Protein AF-A0A8J5VAW8-F1 (afdb_monomer)

Radius of gyration: 20.52 Å; Cα contacts (8 Å, |Δi|>4): 57; chains: 1; bounding box: 65×27×40 Å

Secondary structure (DSSP, 8-state):
----HHHHHHHHHHTT-S-EEE----GGGSS-PPPGGG-TTS-GGGEEE--TT----GGGGGGHHHHHHHHHHHTHHHHHHHHHHHHHHHHHHHHHHHHHHHHHHHHHHHHHTT-

Mean predicted aligned error: 7.24 Å

InterPro domains:
  IPR047151 Zinc phosphodiesterase ELAC protein 2-like [PTHR12553] (2-102)

Nearest PDB structures (foldseek):
  7miv-assembly1_C  TM=3.150E-01  e=3.198E+00  Mus musculus
  3oby-assembly1_A  TM=3.014E-01  e=5.420E+00  Archaeoglobus fulgidus

Sequence (115 aa):
MHSTISQAISIGEQMKAKFILLTHFSQRYSKMPRIPEDDEKFNSNSIGIAFDNMQFNLAELTLLPLFYPALKLIFSEYCYQLESKAQRRLFKQQQQQQQQQQNEKLNHNVQHQKN

Solvent-accessible surface area (backbone atoms only — not comparable to full-atom values): 7105 Å² total; per-residue (Å²): 139,83,80,53,71,69,55,53,50,52,51,35,57,76,69,64,51,88,58,41,77,45,66,90,72,60,75,94,39,71,87,64,63,90,71,57,74,85,38,88,90,50,72,43,74,38,44,36,75,65,56,90,92,66,83,80,56,82,85,50,54,66,52,49,51,74,49,45,68,58,51,49,59,77,41,36,72,58,51,51,54,52,50,55,52,49,52,57,49,52,54,53,51,52,53,53,51,52,53,50,54,50,52,52,52,52,53,55,52,56,60,65,75,75,114

Foldseek 3Di:
DDDDPVRQQVVCVVVVPQAREDEDDDVLCQQHDDQCPVPPVGDSLRYAYDHPPDDDDPVCRSVRSVCVVVSCVVCVVVVVVVVVVVVVVVVVVVVVVVVVVVVVVVVVVVVVVVD

pLDDT: mean 85.49, std 10.09, range [45.38, 97.44]

Structure (mmCIF, N/CA/C/O backbone):
data_AF-A0A8J5VAW8-F1
#
_entry.id   AF-A0A8J5VAW8-F1
#
loop_
_atom_site.group_PDB
_atom_site.id
_atom_site.type_symbol
_atom_site.label_atom_id
_atom_site.label_alt_id
_atom_site.label_comp_id
_atom_site.label_asym_id
_atom_site.label_entity_id
_atom_site.label_seq_id
_atom_site.pdbx_PDB_ins_code
_atom_site.Cartn_x
_atom_site.Cartn_y
_atom_site.Cartn_z
_atom_site.occupancy
_atom_site.B_iso_or_equiv
_atom_site.auth_seq_id
_atom_site.auth_comp_id
_atom_site.auth_asym_id
_atom_site.auth_atom_id
_atom_site.pdbx_PDB_model_num
ATOM 1 N N . MET A 1 1 ? -11.892 14.979 -0.723 1.00 71.81 1 MET A N 1
ATOM 2 C CA . MET A 1 1 ? -12.403 13.593 -0.847 1.00 71.81 1 MET A CA 1
ATOM 3 C C . MET A 1 1 ? -11.220 12.698 -1.209 1.00 71.81 1 MET A C 1
ATOM 5 O O . MET A 1 1 ? -10.420 13.138 -2.021 1.00 71.81 1 MET A O 1
ATOM 9 N N . HIS A 1 2 ? -11.063 11.518 -0.596 1.00 88.00 2 HIS A N 1
ATOM 10 C CA . HIS A 1 2 ? -9.955 10.577 -0.858 1.00 88.00 2 HIS A CA 1
ATOM 11 C C . HIS A 1 2 ? -10.494 9.150 -1.018 1.00 88.00 2 HIS A C 1
ATOM 13 O O . HIS A 1 2 ? -11.498 8.818 -0.387 1.00 88.00 2 HIS A O 1
ATOM 19 N N . SER A 1 3 ? -9.817 8.323 -1.815 1.00 90.19 3 SER A N 1
ATOM 20 C CA . SER A 1 3 ? -10.140 6.900 -1.983 1.00 90.19 3 SER A CA 1
ATOM 21 C C . SER A 1 3 ? -9.522 6.050 -0.873 1.00 90.19 3 SER A C 1
ATOM 23 O O . SER A 1 3 ? -8.456 6.371 -0.342 1.00 90.19 3 SER A O 1
ATOM 25 N N . THR A 1 4 ? -10.162 4.931 -0.543 1.00 90.06 4 THR A N 1
ATOM 26 C CA . THR A 1 4 ? -9.520 3.859 0.227 1.00 90.06 4 THR A CA 1
ATOM 27 C C . THR A 1 4 ? -8.597 3.029 -0.673 1.00 90.06 4 THR A C 1
ATOM 29 O O . THR A 1 4 ? -8.721 3.053 -1.898 1.00 90.06 4 THR A O 1
ATOM 32 N N . ILE A 1 5 ? -7.687 2.258 -0.067 1.00 89.44 5 ILE A N 1
ATOM 33 C CA . ILE A 1 5 ? -6.786 1.345 -0.793 1.00 89.44 5 ILE A CA 1
ATOM 34 C C . ILE A 1 5 ? -7.591 0.366 -1.657 1.00 89.44 5 ILE A C 1
ATOM 36 O O . ILE A 1 5 ? -7.363 0.275 -2.858 1.00 89.44 5 ILE A O 1
ATOM 40 N N . SER A 1 6 ? -8.591 -0.298 -1.073 1.00 89.81 6 SER A N 1
ATOM 41 C CA . SER A 1 6 ? -9.429 -1.266 -1.790 1.00 89.81 6 SER A CA 1
ATOM 42 C C . SER A 1 6 ? -10.217 -0.629 -2.938 1.00 89.81 6 SER A C 1
ATOM 44 O O . SER A 1 6 ? -10.371 -1.250 -3.984 1.00 89.81 6 SER A O 1
ATOM 46 N N . GLN A 1 7 ? -10.686 0.616 -2.778 1.00 92.62 7 GLN A N 1
ATOM 47 C CA . GLN A 1 7 ? -11.352 1.347 -3.863 1.00 92.62 7 GLN A CA 1
ATOM 48 C C . GLN A 1 7 ? -10.391 1.627 -5.020 1.00 92.62 7 GLN A C 1
ATOM 50 O O . GLN A 1 7 ? -10.747 1.401 -6.172 1.00 92.62 7 GLN A O 1
ATOM 55 N N . ALA A 1 8 ? -9.175 2.094 -4.723 1.00 93.56 8 ALA A N 1
ATOM 56 C CA . ALA A 1 8 ? -8.174 2.372 -5.748 1.00 93.56 8 ALA A CA 1
ATOM 57 C C . ALA A 1 8 ? -7.778 1.103 -6.522 1.00 93.56 8 ALA A C 1
ATOM 59 O O . ALA A 1 8 ? -7.712 1.136 -7.749 1.00 93.56 8 ALA A O 1
ATOM 60 N N . ILE A 1 9 ? -7.586 -0.019 -5.818 1.00 92.69 9 ILE A N 1
ATOM 61 C CA . ILE A 1 9 ? -7.271 -1.309 -6.446 1.00 92.69 9 ILE A CA 1
ATOM 62 C C . ILE A 1 9 ? -8.427 -1.772 -7.332 1.00 92.69 9 ILE A C 1
ATOM 64 O O . ILE A 1 9 ? -8.212 -2.074 -8.501 1.00 92.69 9 ILE A O 1
ATOM 68 N N . SER A 1 10 ? -9.659 -1.745 -6.815 1.00 92.75 10 SER A N 1
ATOM 69 C CA . SER A 1 10 ? -10.836 -2.197 -7.561 1.00 92.75 10 SER A CA 1
ATOM 70 C C . SER A 1 10 ? -11.036 -1.421 -8.867 1.00 92.75 10 SER A C 1
ATOM 72 O O . SER A 1 10 ? -11.343 -2.019 -9.897 1.00 92.75 10 SER A O 1
ATOM 74 N N . ILE A 1 11 ? -10.803 -0.104 -8.865 1.00 95.38 11 ILE A N 1
ATOM 75 C CA . ILE A 1 11 ? -10.850 0.693 -10.099 1.00 95.38 11 ILE A CA 1
ATOM 76 C C . ILE A 1 11 ? -9.714 0.306 -11.055 1.00 95.38 11 ILE A C 1
ATOM 78 O O . ILE A 1 11 ? -9.960 0.153 -12.249 1.00 95.38 11 ILE A O 1
ATOM 82 N N . GLY A 1 12 ? -8.493 0.095 -10.557 1.00 94.62 12 GLY A N 1
ATOM 83 C CA . GLY A 1 12 ? -7.368 -0.362 -11.380 1.00 94.62 12 GLY A CA 1
ATOM 84 C C . GLY A 1 12 ? -7.625 -1.715 -12.056 1.00 94.62 12 GLY A C 1
ATOM 85 O O . GLY A 1 12 ? -7.319 -1.887 -13.238 1.00 94.62 12 GLY A O 1
ATOM 86 N N . GLU A 1 13 ? -8.261 -2.648 -11.346 1.00 92.94 13 GLU A N 1
ATOM 87 C CA . GLU A 1 13 ? -8.681 -3.943 -11.891 1.00 92.94 13 GLU A CA 1
ATOM 88 C C . GLU A 1 13 ? -9.775 -3.789 -12.955 1.00 92.94 13 GLU A C 1
ATOM 90 O O . GLU A 1 13 ? -9.669 -4.371 -14.036 1.00 92.94 13 GLU A O 1
ATOM 95 N N . GLN A 1 14 ? -10.793 -2.953 -12.708 1.00 95.81 14 GLN A N 1
ATOM 96 C CA . GLN A 1 14 ? -11.842 -2.650 -13.694 1.00 95.81 14 GLN A CA 1
ATOM 97 C C . GLN A 1 14 ? -11.277 -1.996 -14.960 1.00 95.81 14 GLN A C 1
ATOM 99 O O . GLN A 1 14 ? -11.721 -2.296 -16.070 1.00 95.81 14 GLN A O 1
ATOM 104 N N . MET A 1 15 ? -10.256 -1.151 -14.808 1.00 97.44 15 MET A N 1
ATOM 105 C CA . MET A 1 15 ? -9.506 -0.560 -15.918 1.00 97.44 15 MET A CA 1
ATOM 106 C C . MET A 1 15 ? -8.644 -1.578 -16.678 1.00 97.44 15 MET A C 1
ATOM 108 O O . MET A 1 15 ? -8.096 -1.237 -17.726 1.00 97.44 15 MET A O 1
ATOM 112 N N . LYS A 1 16 ? -8.509 -2.814 -16.176 1.00 95.00 16 LYS A N 1
ATOM 113 C CA . LYS A 1 16 ? -7.584 -3.837 -16.683 1.00 95.00 16 LYS A CA 1
ATOM 114 C C . LYS A 1 16 ? -6.141 -3.327 -16.724 1.00 95.00 16 LYS A C 1
ATOM 116 O O . LYS A 1 16 ? -5.399 -3.591 -17.673 1.00 95.00 16 LYS A O 1
ATOM 121 N N . ALA A 1 17 ? -5.751 -2.555 -15.708 1.00 95.19 17 ALA A N 1
ATOM 122 C CA . ALA A 1 17 ? -4.392 -2.053 -15.592 1.00 95.19 17 ALA A CA 1
ATOM 123 C C . ALA A 1 17 ? -3.409 -3.224 -15.455 1.00 95.19 17 ALA A C 1
ATOM 125 O O . ALA A 1 17 ? -3.648 -4.169 -14.708 1.00 95.19 17 ALA A O 1
ATOM 126 N N . LYS A 1 18 ? -2.275 -3.151 -16.163 1.00 93.44 18 LYS A N 1
ATOM 127 C CA . LYS A 1 18 ? -1.212 -4.168 -16.057 1.00 93.44 18 LYS A CA 1
ATOM 128 C C . LYS A 1 18 ? -0.547 -4.167 -14.680 1.00 93.44 18 LYS A C 1
ATOM 130 O O . LYS A 1 18 ? -0.048 -5.194 -14.238 1.00 93.44 18 LYS A O 1
ATOM 135 N N . PHE A 1 19 ? -0.498 -2.997 -14.052 1.00 94.06 19 PHE A N 1
ATOM 136 C CA . PHE A 1 19 ? 0.075 -2.786 -12.735 1.00 94.06 19 PHE A CA 1
ATOM 137 C C . PHE A 1 19 ? -0.610 -1.587 -12.075 1.00 94.06 19 PHE A C 1
ATOM 139 O O . PHE A 1 19 ? -0.921 -0.602 -12.749 1.00 94.06 19 PHE A O 1
ATOM 146 N N . ILE A 1 20 ? -0.832 -1.665 -10.767 1.00 94.31 20 ILE A N 1
ATOM 147 C CA . ILE A 1 20 ? -1.487 -0.637 -9.961 1.00 94.31 20 ILE A CA 1
ATOM 148 C C . ILE A 1 20 ? -0.461 -0.104 -8.966 1.00 94.31 20 ILE A C 1
ATOM 150 O O . ILE A 1 20 ? -0.087 -0.793 -8.021 1.00 94.31 20 ILE A O 1
ATOM 154 N N . LEU A 1 21 ? -0.015 1.137 -9.158 1.00 94.25 21 LEU A N 1
ATOM 155 C CA . LEU A 1 21 ? 0.861 1.817 -8.207 1.00 94.25 21 LEU A CA 1
ATOM 156 C C . LEU A 1 21 ? 0.040 2.753 -7.316 1.00 94.25 21 LEU A C 1
ATOM 158 O O . LEU A 1 21 ? -0.525 3.743 -7.780 1.00 94.25 21 LEU A O 1
ATOM 162 N N . LEU A 1 22 ? -0.015 2.438 -6.028 1.00 93.25 22 LEU A N 1
ATOM 163 C CA . LEU A 1 22 ? -0.711 3.215 -5.014 1.00 93.25 22 LEU A CA 1
ATOM 164 C C . LEU A 1 22 ? 0.205 4.314 -4.470 1.00 93.25 22 LEU A C 1
ATOM 166 O O . LEU A 1 22 ? 1.348 4.059 -4.094 1.00 93.25 22 LEU A O 1
ATOM 170 N N . THR A 1 23 ? -0.311 5.538 -4.399 1.00 93.19 23 THR A N 1
ATOM 171 C CA . THR A 1 23 ? 0.415 6.717 -3.908 1.00 93.19 23 THR A CA 1
ATOM 172 C C . THR A 1 23 ? -0.523 7.656 -3.142 1.00 93.19 23 THR A C 1
ATOM 174 O O . THR A 1 23 ? -1.718 7.380 -3.015 1.00 93.19 23 THR A O 1
ATOM 177 N N . HIS A 1 24 ? 0.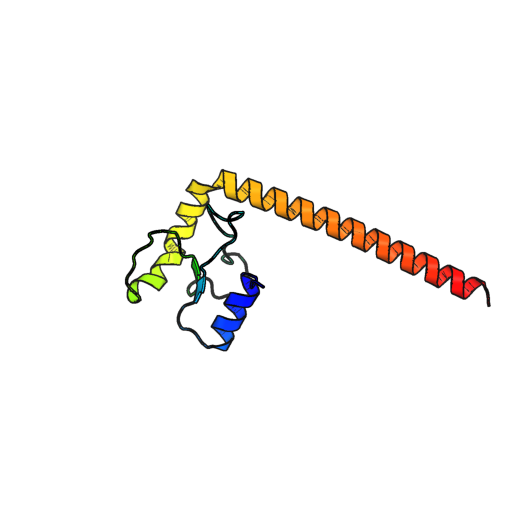011 8.771 -2.636 1.00 92.62 24 HIS A N 1
ATOM 178 C CA . HIS A 1 24 ? -0.726 9.806 -1.909 1.00 92.62 24 HIS A CA 1
ATOM 179 C C . HIS A 1 24 ? -1.422 9.248 -0.648 1.00 92.62 24 HIS A C 1
ATOM 181 O O . HIS A 1 24 ? -2.636 9.357 -0.439 1.00 92.62 24 HIS A O 1
ATOM 187 N N . PHE A 1 25 ? -0.632 8.626 0.228 1.00 90.19 25 PHE A N 1
ATOM 188 C CA . PHE A 1 25 ? -1.123 8.105 1.500 1.00 90.19 25 PHE A CA 1
ATOM 189 C C . PHE A 1 25 ? -1.273 9.211 2.543 1.00 90.19 25 PHE A C 1
ATOM 191 O O . PHE A 1 25 ? -0.491 10.157 2.606 1.00 90.19 25 PHE A O 1
ATOM 198 N N . SER A 1 26 ? -2.259 9.069 3.433 1.00 86.12 26 SER A N 1
ATOM 199 C CA . SER A 1 26 ? -2.335 9.947 4.602 1.00 86.12 26 SER A CA 1
ATOM 200 C C . SER A 1 26 ? -1.083 9.771 5.467 1.00 86.12 26 SER A C 1
ATOM 202 O O . SER A 1 26 ? -0.641 8.639 5.667 1.00 86.12 26 SER A O 1
ATOM 204 N N . GLN A 1 27 ? -0.607 10.843 6.099 1.00 78.25 27 GLN A N 1
ATOM 205 C CA . GLN A 1 27 ? 0.575 10.833 6.975 1.00 78.25 27 GLN A CA 1
ATOM 206 C C . GLN A 1 27 ? 0.520 9.783 8.102 1.00 78.25 27 GLN A C 1
ATOM 208 O O . GLN A 1 27 ? 1.543 9.339 8.608 1.00 78.25 27 GLN A O 1
ATOM 213 N N . ARG A 1 28 ? -0.678 9.323 8.487 1.00 73.50 28 ARG A N 1
ATOM 214 C CA . ARG A 1 28 ? -0.850 8.237 9.465 1.00 73.50 28 ARG A CA 1
ATOM 215 C C . ARG A 1 28 ? -0.280 6.895 9.000 1.00 73.50 28 ARG A C 1
ATOM 217 O O . ARG A 1 28 ? -0.104 6.040 9.859 1.00 73.50 28 ARG A O 1
ATOM 224 N N . TYR A 1 29 ? -0.008 6.738 7.705 1.00 77.62 29 TYR A N 1
ATOM 225 C CA . TYR A 1 29 ? 0.596 5.571 7.055 1.00 77.62 29 TYR A CA 1
ATOM 226 C C . TYR A 1 29 ? 1.985 5.893 6.470 1.00 77.62 29 TYR A C 1
ATOM 228 O O . TYR A 1 29 ? 2.440 5.198 5.570 1.00 77.62 29 TYR A O 1
ATOM 236 N N . SER A 1 30 ? 2.647 6.953 6.956 1.00 68.19 30 SER A N 1
ATOM 237 C CA . SER A 1 30 ? 3.863 7.520 6.352 1.00 68.19 30 SER A CA 1
ATOM 238 C C . SER A 1 30 ? 5.069 6.585 6.297 1.00 68.19 30 SER A C 1
ATOM 240 O O . SER A 1 30 ? 5.973 6.839 5.511 1.00 68.19 30 SER A O 1
ATOM 242 N N . LYS A 1 31 ? 5.117 5.536 7.130 1.00 79.62 31 LYS A N 1
ATOM 243 C CA . LYS A 1 31 ? 6.238 4.580 7.121 1.00 79.62 31 LYS A CA 1
ATOM 244 C C . LYS A 1 31 ? 5.954 3.341 6.282 1.00 79.62 31 LYS A C 1
ATOM 246 O O . LYS A 1 31 ? 6.827 2.885 5.563 1.00 79.62 31 LYS A O 1
ATOM 251 N N . MET A 1 32 ? 4.753 2.781 6.408 1.00 84.12 32 MET A N 1
ATOM 252 C CA . MET A 1 32 ? 4.346 1.575 5.691 1.00 84.12 32 MET A CA 1
ATOM 253 C C . MET A 1 32 ? 2.812 1.506 5.656 1.00 84.12 32 MET A C 1
ATOM 255 O O . MET A 1 32 ? 2.187 1.307 6.705 1.00 84.12 32 MET A O 1
ATOM 259 N N . PRO A 1 33 ? 2.170 1.711 4.495 1.00 81.00 33 PRO A N 1
ATOM 260 C CA . PRO A 1 33 ? 0.739 1.483 4.363 1.00 81.00 33 PRO A CA 1
ATOM 261 C C . PRO A 1 33 ? 0.427 -0.017 4.409 1.00 81.00 33 PRO A C 1
ATOM 263 O O . PRO A 1 33 ? 1.277 -0.865 4.146 1.00 81.00 33 PRO A O 1
ATOM 266 N N . ARG A 1 34 ? -0.816 -0.356 4.770 1.00 76.81 34 ARG A N 1
ATOM 267 C CA . ARG A 1 34 ? -1.255 -1.754 4.815 1.00 76.81 34 ARG A CA 1
ATOM 268 C C . ARG A 1 34 ? -1.299 -2.310 3.394 1.00 76.81 34 ARG A C 1
ATOM 270 O O . ARG A 1 34 ? -2.080 -1.828 2.576 1.00 76.81 34 ARG A O 1
ATOM 277 N N . ILE A 1 35 ? -0.485 -3.326 3.140 1.00 71.00 35 ILE A N 1
ATOM 278 C CA . ILE A 1 35 ? -0.411 -3.991 1.841 1.00 71.00 35 ILE A CA 1
ATOM 279 C C . ILE A 1 35 ? -1.483 -5.083 1.786 1.00 71.00 35 ILE A C 1
ATOM 281 O O . ILE A 1 35 ? -1.629 -5.819 2.764 1.00 71.00 35 ILE A O 1
ATOM 285 N N . PRO A 1 36 ? -2.230 -5.217 0.681 1.00 64.75 36 PRO A N 1
ATOM 286 C CA . PRO A 1 36 ? -3.204 -6.291 0.489 1.00 64.75 36 PRO A CA 1
ATOM 287 C C . PRO A 1 36 ? -2.557 -7.656 0.165 1.00 64.75 36 PRO A C 1
ATOM 289 O O . PRO A 1 36 ? -3.173 -8.466 -0.509 1.00 64.75 36 PRO A O 1
ATOM 292 N N . GLU A 1 37 ? -1.321 -7.930 0.599 1.00 64.81 37 GLU A N 1
ATOM 293 C CA . GLU A 1 37 ? -0.653 -9.229 0.361 1.00 64.81 37 GLU A CA 1
ATOM 294 C C . GLU A 1 37 ? -1.445 -10.413 0.930 1.00 64.81 37 GLU A C 1
ATOM 296 O O . GLU A 1 37 ? -1.451 -11.484 0.339 1.00 64.81 37 GLU A O 1
ATOM 301 N N . ASP A 1 38 ? -2.141 -10.196 2.047 1.00 61.06 38 ASP A N 1
ATOM 302 C CA . ASP A 1 38 ? -2.929 -11.229 2.729 1.00 61.06 38 ASP A CA 1
ATOM 303 C C . ASP A 1 38 ? -4.420 -11.187 2.339 1.00 61.06 38 ASP A C 1
ATOM 305 O O . ASP A 1 38 ? -5.249 -11.854 2.958 1.00 61.06 38 ASP A O 1
ATOM 309 N N . ASP A 1 39 ? -4.795 -10.349 1.367 1.00 69.62 39 ASP A N 1
ATOM 310 C CA . ASP A 1 39 ? -6.175 -10.232 0.899 1.00 69.62 39 ASP A CA 1
ATOM 311 C C . ASP A 1 39 ? -6.311 -10.986 -0.427 1.00 69.62 39 ASP A C 1
ATOM 313 O O . ASP A 1 39 ? -6.023 -10.443 -1.493 1.00 69.62 39 ASP A O 1
ATOM 317 N N . GLU A 1 40 ? -6.775 -12.240 -0.358 1.00 70.06 40 GLU A N 1
ATOM 318 C CA . GLU A 1 40 ? -6.976 -13.123 -1.525 1.00 70.06 40 GLU A CA 1
ATOM 319 C C . GLU A 1 40 ? -7.870 -12.512 -2.618 1.00 70.06 40 GLU A C 1
ATOM 321 O O . GLU A 1 40 ? -7.926 -13.009 -3.741 1.00 70.06 40 GLU A O 1
ATOM 326 N N . LYS A 1 41 ? -8.578 -11.420 -2.308 1.00 76.62 41 LYS A N 1
ATOM 327 C CA . LYS A 1 41 ? -9.404 -10.675 -3.260 1.00 76.62 41 LYS A CA 1
ATOM 328 C C . LYS A 1 41 ? -8.601 -9.969 -4.345 1.00 76.62 41 LYS A C 1
ATOM 330 O O . LYS A 1 41 ? -9.196 -9.622 -5.359 1.00 76.62 41 LYS A O 1
ATOM 335 N N . PHE A 1 42 ? -7.310 -9.720 -4.131 1.00 80.81 42 PHE A N 1
ATOM 336 C CA . PHE A 1 42 ? -6.499 -8.903 -5.027 1.00 80.81 42 PHE A CA 1
ATOM 337 C C . PHE A 1 42 ? -5.267 -9.655 -5.523 1.00 80.81 42 PHE A C 1
ATOM 339 O O . PHE A 1 42 ? -4.620 -10.392 -4.783 1.00 80.81 42 PHE A O 1
ATOM 346 N N . ASN A 1 43 ? -4.880 -9.412 -6.777 1.00 82.50 43 ASN A N 1
ATOM 347 C CA . ASN A 1 43 ? -3.625 -9.940 -7.306 1.00 82.50 43 ASN A CA 1
ATOM 348 C C . ASN A 1 43 ? -2.431 -9.111 -6.803 1.00 82.50 43 ASN A C 1
ATOM 350 O O . ASN A 1 43 ? -1.993 -8.161 -7.465 1.00 82.50 43 ASN A O 1
ATOM 354 N N . SER A 1 44 ? -1.878 -9.496 -5.651 1.00 80.69 44 SER A N 1
ATOM 355 C CA . SER A 1 44 ? -0.788 -8.782 -4.973 1.00 80.69 44 SER A CA 1
ATOM 356 C C . SER A 1 44 ? 0.480 -8.622 -5.828 1.00 80.69 44 SER A C 1
ATOM 358 O O . SER A 1 44 ? 1.215 -7.658 -5.636 1.00 80.69 44 SER A O 1
ATOM 360 N N . ASN A 1 45 ? 0.710 -9.482 -6.829 1.00 85.19 45 ASN A N 1
ATOM 361 C CA . ASN A 1 45 ? 1.874 -9.387 -7.728 1.00 85.19 45 ASN A CA 1
ATOM 362 C C . ASN A 1 45 ? 1.806 -8.195 -8.698 1.00 85.19 45 ASN A C 1
ATOM 364 O O . ASN A 1 45 ? 2.811 -7.821 -9.301 1.00 85.19 45 ASN A O 1
ATOM 368 N N . SER A 1 46 ? 0.622 -7.608 -8.874 1.00 89.06 46 SER A N 1
ATOM 369 C CA . SER A 1 46 ? 0.381 -6.472 -9.774 1.00 89.06 46 SER A CA 1
ATOM 370 C C . SER A 1 46 ? 0.142 -5.157 -9.032 1.00 89.06 46 SER A C 1
ATOM 372 O O . SER A 1 46 ? -0.276 -4.173 -9.643 1.00 89.06 46 SER A O 1
ATOM 374 N N . ILE A 1 47 ? 0.383 -5.132 -7.719 1.00 91.25 47 ILE A N 1
ATOM 375 C CA . ILE A 1 47 ? 0.101 -3.984 -6.861 1.00 91.25 47 ILE A CA 1
ATOM 376 C C . ILE A 1 47 ? 1.392 -3.521 -6.197 1.00 91.25 47 ILE A C 1
ATOM 378 O O . ILE A 1 47 ? 2.086 -4.291 -5.540 1.00 91.25 47 ILE A O 1
ATOM 382 N N . GLY A 1 48 ? 1.685 -2.234 -6.348 1.00 91.31 48 GLY A N 1
ATOM 383 C CA . GLY A 1 48 ? 2.817 -1.572 -5.725 1.00 91.31 48 GLY A CA 1
ATOM 384 C C . GLY A 1 48 ? 2.390 -0.389 -4.861 1.00 91.31 48 GLY A C 1
ATOM 385 O O . GLY A 1 48 ? 1.326 0.197 -5.039 1.00 91.31 48 GLY A O 1
ATOM 386 N N . ILE A 1 49 ? 3.266 -0.003 -3.947 1.00 90.75 49 ILE A N 1
ATOM 387 C CA . ILE A 1 49 ? 3.191 1.167 -3.079 1.00 90.75 49 ILE A CA 1
ATOM 388 C C . ILE A 1 49 ? 4.384 2.053 -3.407 1.00 90.75 49 ILE A C 1
ATOM 390 O O . ILE A 1 49 ? 5.532 1.607 -3.350 1.00 90.75 49 ILE A O 1
ATOM 394 N N . ALA A 1 50 ? 4.095 3.305 -3.741 1.00 91.62 50 ALA A N 1
ATOM 395 C CA . ALA A 1 50 ? 5.103 4.327 -3.937 1.00 91.62 50 ALA A CA 1
ATOM 396 C C . ALA A 1 50 ? 5.588 4.870 -2.588 1.00 91.62 50 ALA A C 1
ATOM 398 O O . ALA A 1 50 ? 4.797 5.083 -1.665 1.00 91.62 50 ALA A O 1
ATOM 399 N N . PHE A 1 51 ? 6.887 5.141 -2.518 1.00 89.12 51 PHE A N 1
ATOM 400 C CA . PHE A 1 51 ? 7.519 5.866 -1.423 1.00 89.12 51 PHE A CA 1
ATOM 401 C C . PHE A 1 51 ? 8.099 7.175 -1.950 1.00 89.12 51 PHE A C 1
ATOM 403 O O . PHE A 1 51 ? 8.429 7.286 -3.135 1.00 89.12 51 PHE A O 1
ATOM 410 N N . ASP A 1 52 ? 8.238 8.156 -1.063 1.00 89.44 52 ASP A N 1
ATOM 411 C CA . ASP A 1 52 ? 8.884 9.418 -1.406 1.00 89.44 52 ASP A CA 1
ATOM 412 C C . ASP A 1 52 ? 10.301 9.147 -1.925 1.00 89.44 52 ASP A C 1
ATOM 414 O O . ASP A 1 52 ? 11.020 8.288 -1.409 1.00 89.44 52 ASP A O 1
ATOM 418 N N . ASN A 1 53 ? 10.677 9.860 -2.987 1.00 91.88 53 ASN A N 1
ATOM 419 C CA . ASN A 1 53 ? 11.977 9.744 -3.653 1.00 91.88 53 ASN A CA 1
ATOM 420 C C . ASN A 1 53 ? 12.264 8.374 -4.303 1.00 91.88 53 ASN A C 1
ATOM 422 O O . ASN A 1 53 ? 13.392 8.135 -4.735 1.00 91.88 53 ASN A O 1
ATOM 426 N N . MET A 1 54 ? 11.269 7.493 -4.425 1.00 92.25 54 MET A N 1
ATOM 427 C CA . MET A 1 54 ? 11.409 6.236 -5.154 1.00 92.25 54 MET A CA 1
ATOM 428 C C . MET A 1 54 ? 11.637 6.495 -6.654 1.00 92.25 54 MET A C 1
ATOM 430 O O . MET A 1 54 ? 10.912 7.268 -7.280 1.00 92.25 54 MET A O 1
ATOM 434 N N . GLN A 1 55 ? 12.628 5.818 -7.236 1.00 94.06 55 GLN A N 1
ATOM 435 C CA . GLN A 1 55 ? 12.917 5.833 -8.671 1.00 94.06 55 GLN A CA 1
ATOM 436 C C . GLN A 1 55 ? 12.939 4.395 -9.186 1.00 94.06 55 GLN A C 1
ATOM 438 O O . GLN A 1 55 ? 13.563 3.534 -8.571 1.00 94.06 55 GLN A O 1
ATOM 443 N N . PHE A 1 56 ? 12.245 4.140 -10.291 1.00 91.44 56 PHE A N 1
ATOM 444 C CA . PHE A 1 56 ? 12.209 2.841 -10.959 1.00 91.44 56 PHE A CA 1
ATOM 445 C C . PHE A 1 56 ? 11.855 3.025 -12.432 1.00 91.44 56 PHE A C 1
ATOM 447 O O . PHE A 1 56 ? 11.198 3.994 -12.827 1.00 91.44 56 PHE A O 1
ATOM 454 N N . ASN A 1 57 ? 12.233 2.045 -13.23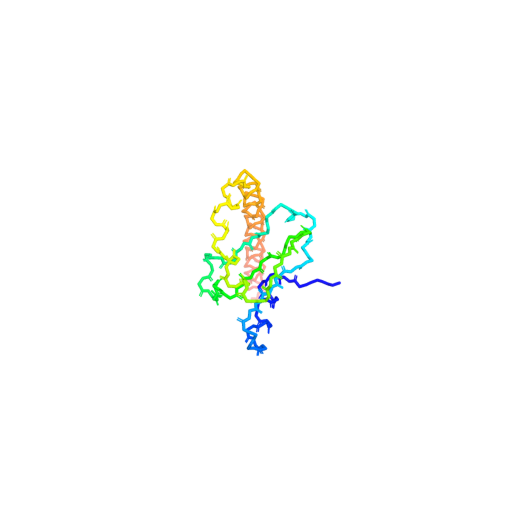8 1.00 94.38 57 ASN A N 1
ATOM 455 C CA . ASN A 1 57 ? 11.729 1.876 -14.590 1.00 94.38 57 ASN A CA 1
ATOM 456 C C . ASN A 1 57 ? 10.384 1.141 -14.562 1.00 94.38 57 ASN A C 1
ATOM 458 O O . ASN A 1 57 ? 10.148 0.280 -13.720 1.00 94.38 57 ASN A O 1
ATOM 462 N N . LEU A 1 58 ? 9.500 1.397 -15.531 1.00 91.62 58 LEU A N 1
ATOM 463 C CA . LEU A 1 58 ? 8.196 0.711 -15.588 1.00 91.62 58 LEU A CA 1
ATOM 464 C C . LEU A 1 58 ? 8.319 -0.821 -15.672 1.00 91.62 58 LEU A C 1
ATOM 466 O O . LEU A 1 58 ? 7.445 -1.530 -15.181 1.00 91.62 58 LEU A O 1
ATOM 470 N N . ALA A 1 59 ? 9.408 -1.334 -16.254 1.00 91.50 59 ALA A N 1
ATOM 471 C CA . ALA A 1 59 ? 9.700 -2.768 -16.294 1.00 91.50 59 ALA A CA 1
ATOM 472 C C . ALA A 1 59 ? 9.971 -3.364 -14.897 1.00 91.50 59 ALA A C 1
ATOM 474 O O . ALA A 1 59 ? 9.693 -4.538 -14.661 1.00 91.50 59 ALA A O 1
ATOM 475 N N . GLU A 1 60 ? 10.465 -2.552 -13.960 1.00 92.62 60 GLU A N 1
ATOM 476 C CA . GLU A 1 60 ? 10.844 -2.962 -12.603 1.00 92.62 60 GLU A CA 1
ATOM 477 C C . GLU A 1 60 ? 9.661 -2.956 -11.630 1.00 92.62 60 GLU A C 1
ATOM 479 O O . GLU A 1 60 ? 9.785 -3.467 -10.523 1.00 92.62 60 GLU A O 1
ATOM 484 N N . LEU A 1 61 ? 8.494 -2.431 -12.024 1.00 91.75 61 LEU A N 1
ATOM 485 C CA . LEU A 1 61 ? 7.307 -2.377 -11.160 1.00 91.75 61 LEU A CA 1
ATOM 486 C C . LEU A 1 61 ? 6.930 -3.748 -10.586 1.00 91.75 61 LEU A C 1
ATOM 488 O O . LEU A 1 61 ? 6.568 -3.857 -9.419 1.00 91.75 61 LEU A O 1
ATOM 492 N N . THR A 1 62 ? 7.088 -4.804 -11.384 1.00 90.06 62 THR A N 1
ATOM 493 C CA . THR A 1 62 ? 6.821 -6.192 -10.970 1.00 90.06 62 THR A CA 1
ATOM 494 C C . THR A 1 62 ? 7.762 -6.700 -9.875 1.00 90.06 62 THR A C 1
ATOM 496 O O . THR A 1 62 ? 7.444 -7.680 -9.208 1.00 90.06 62 THR A O 1
ATOM 499 N N . LEU A 1 63 ? 8.894 -6.027 -9.652 1.00 90.88 63 LEU A N 1
ATOM 500 C CA . LEU A 1 63 ? 9.839 -6.343 -8.585 1.00 90.88 63 LEU A CA 1
ATOM 501 C C . LEU A 1 63 ? 9.419 -5.732 -7.244 1.00 90.88 63 LEU A C 1
ATOM 503 O O . LEU A 1 63 ? 9.853 -6.225 -6.207 1.00 90.88 63 LEU A O 1
ATOM 507 N N . LEU A 1 64 ? 8.578 -4.687 -7.232 1.00 89.69 64 LEU A N 1
ATOM 508 C CA . LEU A 1 64 ? 8.188 -3.987 -6.000 1.00 89.69 64 LEU A CA 1
ATOM 509 C C . LEU A 1 64 ? 7.628 -4.918 -4.908 1.00 89.69 64 LEU A C 1
ATOM 511 O O . LEU A 1 64 ? 8.092 -4.800 -3.770 1.00 89.69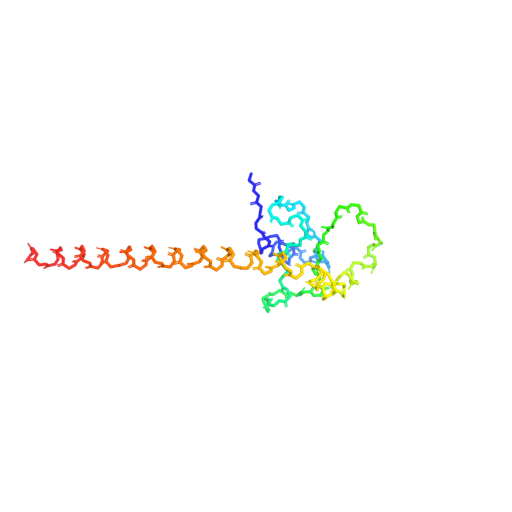 64 LEU A O 1
ATOM 515 N N . PRO A 1 65 ? 6.716 -5.869 -5.209 1.00 87.88 65 PRO A N 1
ATOM 516 C CA . PRO A 1 65 ? 6.192 -6.788 -4.200 1.00 87.88 65 PRO A CA 1
ATOM 517 C C . PRO A 1 65 ? 7.269 -7.622 -3.492 1.00 87.88 65 PRO A C 1
ATOM 519 O O . PRO A 1 65 ? 7.112 -7.967 -2.323 1.00 87.88 65 PRO A O 1
ATOM 522 N N . LEU A 1 66 ? 8.397 -7.896 -4.159 1.00 89.00 66 LEU A N 1
ATOM 523 C CA . LEU A 1 66 ? 9.488 -8.707 -3.606 1.00 89.00 66 LEU A CA 1
ATOM 524 C C . LEU A 1 66 ? 10.206 -8.020 -2.435 1.00 89.00 66 LEU A C 1
ATOM 526 O O . LEU A 1 66 ? 10.802 -8.696 -1.598 1.00 89.00 66 LEU A O 1
ATOM 530 N N . PHE A 1 67 ? 10.143 -6.689 -2.344 1.00 88.19 67 PHE A N 1
ATOM 531 C CA . PHE A 1 67 ? 10.782 -5.930 -1.265 1.00 88.19 67 PHE A CA 1
ATOM 532 C C . PHE A 1 67 ? 9.928 -5.861 0.005 1.00 88.19 67 PHE A C 1
ATOM 534 O O . PHE A 1 67 ? 10.444 -5.557 1.085 1.00 88.19 67 PHE A O 1
ATOM 541 N N . TYR A 1 68 ? 8.627 -6.135 -0.084 1.00 87.44 68 TYR A N 1
ATOM 542 C CA . TYR A 1 68 ? 7.707 -5.929 1.031 1.00 87.44 68 TYR A CA 1
ATOM 543 C C . TYR A 1 68 ? 7.951 -6.800 2.259 1.00 87.44 68 TYR A C 1
ATOM 545 O O . TYR A 1 68 ? 7.851 -6.248 3.357 1.00 87.44 68 TYR A O 1
ATOM 553 N N . PRO A 1 69 ? 8.367 -8.075 2.151 1.00 88.19 69 PRO A N 1
ATOM 554 C CA . PRO A 1 69 ? 8.768 -8.845 3.326 1.00 88.19 69 PRO A CA 1
ATOM 555 C C . PRO A 1 69 ? 9.888 -8.159 4.124 1.00 88.19 69 PRO A C 1
ATOM 557 O O . PRO A 1 69 ? 9.808 -8.051 5.348 1.00 88.19 69 PRO A O 1
ATOM 560 N N . ALA A 1 70 ? 10.896 -7.612 3.434 1.00 91.06 70 ALA A N 1
ATOM 561 C CA . ALA A 1 70 ? 11.998 -6.895 4.073 1.00 91.06 70 ALA A CA 1
ATOM 562 C C . ALA A 1 70 ? 11.537 -5.561 4.684 1.00 91.06 70 ALA A C 1
ATOM 564 O O . ALA A 1 70 ? 11.871 -5.256 5.830 1.00 91.06 70 ALA A O 1
ATOM 565 N N . LEU A 1 71 ? 10.719 -4.783 3.967 1.00 88.75 71 LEU A N 1
ATOM 566 C CA . LEU A 1 71 ? 10.170 -3.523 4.483 1.00 88.75 71 LEU A CA 1
ATOM 567 C C . LEU A 1 71 ? 9.267 -3.746 5.706 1.00 88.75 71 LEU A C 1
ATOM 569 O O . LEU A 1 71 ? 9.358 -3.001 6.680 1.00 88.75 71 LEU A O 1
ATOM 573 N N . LYS A 1 72 ? 8.436 -4.796 5.701 1.00 87.31 72 LYS A N 1
ATOM 574 C CA . LYS A 1 72 ? 7.605 -5.185 6.852 1.00 87.31 72 LYS A CA 1
ATOM 575 C C . LYS A 1 72 ? 8.460 -5.514 8.073 1.00 87.31 72 LYS A C 1
ATOM 577 O O . LYS A 1 72 ? 8.074 -5.148 9.178 1.00 87.31 72 LYS A O 1
ATOM 582 N N . LEU A 1 73 ? 9.615 -6.155 7.884 1.00 90.94 73 LEU A N 1
ATOM 583 C CA . LEU A 1 73 ? 10.541 -6.448 8.976 1.00 90.94 73 LEU A CA 1
ATOM 584 C C . LEU A 1 73 ? 11.160 -5.165 9.549 1.00 90.94 73 LEU A C 1
ATOM 586 O O . LEU A 1 73 ? 11.113 -4.953 10.763 1.00 90.94 73 LEU A O 1
ATOM 590 N N . ILE A 1 74 ? 11.664 -4.284 8.677 1.00 92.25 74 ILE A N 1
ATOM 591 C CA . ILE A 1 74 ? 12.251 -2.987 9.058 1.00 92.25 74 ILE A CA 1
ATOM 592 C C . ILE A 1 74 ? 11.236 -2.129 9.829 1.00 92.25 74 ILE A C 1
ATOM 594 O O . ILE A 1 74 ? 11.580 -1.499 10.827 1.00 92.25 74 ILE A O 1
ATOM 598 N N . PHE A 1 75 ? 9.972 -2.130 9.400 1.00 90.31 75 PHE A N 1
ATOM 599 C CA . PHE A 1 75 ? 8.899 -1.340 10.008 1.00 90.31 75 PHE A CA 1
ATOM 600 C C . PHE A 1 75 ? 7.979 -2.149 10.932 1.00 90.31 75 PHE A C 1
ATOM 602 O O . PHE A 1 75 ? 6.865 -1.710 11.221 1.00 90.31 75 PHE A O 1
ATOM 609 N N . SER A 1 76 ? 8.428 -3.303 11.427 1.00 91.00 76 SER A N 1
ATOM 610 C CA . SER A 1 76 ? 7.605 -4.256 12.188 1.00 91.00 76 SER A CA 1
ATOM 611 C C . SER A 1 76 ? 6.908 -3.631 13.399 1.00 91.00 76 SER A C 1
ATOM 613 O O . SER A 1 76 ? 5.697 -3.783 13.561 1.00 91.00 76 SER A O 1
ATOM 615 N N . GLU A 1 77 ? 7.632 -2.849 14.202 1.00 91.31 77 GLU A N 1
ATOM 616 C CA . GLU A 1 77 ? 7.064 -2.142 15.355 1.00 91.31 77 GLU A CA 1
ATOM 617 C C . GLU A 1 77 ? 5.936 -1.184 14.934 1.00 91.31 77 GLU A C 1
ATOM 619 O O . GLU A 1 77 ? 4.871 -1.125 15.552 1.00 91.31 77 GLU A O 1
ATOM 624 N N . TYR A 1 78 ? 6.138 -0.452 13.840 1.00 89.69 78 TYR A N 1
ATOM 625 C CA . TYR A 1 78 ? 5.146 0.482 13.324 1.00 89.69 78 TYR A CA 1
ATOM 626 C C . TYR A 1 78 ? 3.911 -0.240 12.772 1.00 89.69 78 TYR A C 1
ATOM 628 O O . TYR A 1 78 ? 2.782 0.165 13.066 1.00 89.69 78 TYR A O 1
ATOM 636 N N . CYS A 1 79 ? 4.114 -1.326 12.022 1.00 87.12 79 CYS A N 1
ATOM 637 C CA . CYS A 1 79 ? 3.042 -2.189 11.534 1.00 87.12 79 CYS A CA 1
ATOM 638 C C . CYS A 1 79 ? 2.199 -2.722 12.702 1.00 87.12 79 CYS A C 1
ATOM 640 O O . CYS A 1 79 ? 0.975 -2.575 12.688 1.00 87.12 79 CYS A O 1
ATOM 642 N N . TYR A 1 80 ? 2.847 -3.218 13.760 1.00 89.19 80 TYR A N 1
ATOM 643 C CA . TYR A 1 80 ? 2.174 -3.702 14.965 1.00 89.19 80 TYR A CA 1
ATOM 644 C C . TYR A 1 80 ? 1.338 -2.610 15.651 1.00 89.19 80 TYR A C 1
ATOM 646 O O . TYR A 1 80 ? 0.182 -2.827 16.035 1.00 89.19 80 TYR A O 1
ATOM 654 N N . GLN A 1 81 ? 1.884 -1.397 15.777 1.00 89.56 81 GLN A N 1
ATOM 655 C CA . GLN A 1 81 ? 1.158 -0.266 16.360 1.00 89.56 81 GLN A CA 1
ATOM 656 C C . GLN A 1 81 ? -0.067 0.133 15.525 1.00 89.56 81 GLN A C 1
ATOM 658 O O . GLN A 1 81 ? -1.113 0.484 16.086 1.00 89.56 81 GLN A O 1
ATOM 663 N N . LEU A 1 82 ? 0.045 0.117 14.194 1.00 86.44 82 LEU A N 1
ATOM 664 C CA . LEU A 1 82 ? -1.075 0.394 13.296 1.00 86.44 82 LEU A CA 1
ATOM 665 C C . LEU A 1 82 ? -2.163 -0.673 13.406 1.00 86.44 82 LEU A C 1
ATOM 667 O O . LEU A 1 82 ? -3.341 -0.323 13.517 1.00 86.44 82 LEU A O 1
ATOM 671 N N . GLU A 1 83 ? -1.777 -1.945 13.428 1.00 86.56 83 GLU A N 1
ATOM 672 C CA . GLU A 1 83 ? -2.699 -3.070 13.551 1.00 86.56 83 GLU A CA 1
ATOM 673 C C . GLU A 1 83 ? -3.441 -3.047 14.891 1.00 86.56 83 GLU A C 1
ATOM 675 O O . GLU A 1 83 ? -4.672 -3.074 14.922 1.00 86.56 83 GLU A O 1
ATOM 680 N N . SER A 1 84 ? -2.722 -2.825 15.993 1.00 89.81 84 SER A N 1
ATOM 681 C CA . SER A 1 84 ? -3.314 -2.649 17.324 1.00 89.81 84 SER A CA 1
ATOM 682 C C . SER A 1 84 ? -4.343 -1.511 17.355 1.00 89.81 84 SER A C 1
ATOM 684 O O . SER A 1 84 ? -5.414 -1.621 17.961 1.00 89.81 84 SER A O 1
ATOM 686 N N . LYS A 1 85 ? -4.056 -0.386 16.683 1.00 88.25 85 LYS A N 1
ATOM 687 C CA . LYS A 1 85 ? -5.004 0.736 16.566 1.00 88.25 85 LYS A CA 1
ATOM 688 C C . LYS A 1 85 ? -6.219 0.364 15.716 1.00 88.25 85 LYS A C 1
ATOM 690 O O . LYS A 1 85 ? -7.326 0.788 16.052 1.00 88.25 85 LYS A O 1
ATOM 695 N N . ALA A 1 86 ? -6.034 -0.397 14.638 1.00 85.81 86 ALA A N 1
ATOM 696 C CA . ALA A 1 86 ? -7.124 -0.868 13.789 1.00 85.81 86 ALA A CA 1
ATOM 697 C C . ALA A 1 86 ? -8.052 -1.830 14.550 1.00 85.81 86 ALA A C 1
ATOM 699 O O . ALA A 1 86 ? -9.261 -1.607 14.575 1.00 85.81 86 ALA A O 1
ATOM 700 N N . GLN A 1 87 ? -7.495 -2.807 15.268 1.00 88.81 87 GLN A N 1
ATOM 701 C CA . GLN A 1 87 ? -8.249 -3.748 16.104 1.00 88.81 87 GLN A CA 1
ATOM 702 C C . GLN A 1 87 ? -9.077 -3.028 17.175 1.00 88.81 87 GLN A C 1
ATOM 704 O O . GLN A 1 87 ? -10.273 -3.281 17.320 1.00 88.81 87 GLN A O 1
ATOM 709 N N . ARG A 1 88 ? -8.488 -2.044 17.869 1.00 91.81 88 ARG A N 1
ATOM 710 C CA . ARG A 1 88 ? -9.217 -1.222 18.854 1.00 91.81 88 ARG A CA 1
ATOM 711 C C . ARG A 1 88 ? -10.394 -0.463 18.238 1.00 91.81 88 ARG A C 1
ATOM 713 O O . ARG A 1 88 ? -11.405 -0.268 18.909 1.00 91.81 88 ARG A O 1
ATOM 720 N N . ARG A 1 89 ? -10.278 -0.005 16.985 1.00 88.38 89 ARG A N 1
ATOM 721 C CA . ARG A 1 89 ? -11.382 0.660 16.269 1.00 88.38 89 ARG A CA 1
ATOM 722 C C . ARG A 1 89 ? -12.489 -0.329 15.921 1.00 88.38 89 ARG A C 1
ATOM 724 O O . ARG A 1 89 ? -13.648 -0.016 16.175 1.00 88.38 89 ARG A O 1
ATOM 731 N N . LEU A 1 90 ? -12.131 -1.508 15.414 1.00 90.75 90 LEU A N 1
ATOM 732 C CA . LEU A 1 90 ? -13.088 -2.569 15.092 1.00 90.75 90 LEU A CA 1
ATOM 733 C C . LEU A 1 90 ? -13.876 -3.004 16.331 1.00 90.75 90 LEU A C 1
ATOM 735 O O . LEU A 1 90 ? -15.101 -3.047 16.289 1.00 90.75 90 LEU A O 1
ATOM 739 N N . PHE A 1 91 ? -13.199 -3.217 17.462 1.00 93.12 91 PHE A N 1
ATOM 740 C CA . PHE A 1 91 ? -13.856 -3.606 18.711 1.00 93.12 91 PHE A CA 1
ATOM 741 C C . PHE A 1 91 ? -14.855 -2.551 19.211 1.00 93.12 91 PHE A C 1
ATOM 743 O O . PHE A 1 91 ? -15.953 -2.882 19.656 1.00 93.12 91 PHE A O 1
ATOM 750 N N . LYS A 1 92 ? -14.509 -1.261 19.104 1.00 92.88 92 LYS A N 1
ATOM 751 C CA . LYS A 1 92 ? -15.428 -0.166 19.452 1.00 92.88 92 LYS A CA 1
ATOM 752 C C . LYS A 1 92 ? -16.649 -0.122 18.529 1.00 92.88 92 LYS A C 1
ATOM 754 O O . LYS A 1 92 ? -17.757 0.080 19.014 1.00 92.88 92 LYS A O 1
ATOM 759 N N . GLN A 1 93 ? -16.455 -0.327 17.225 1.00 91.62 93 GLN A N 1
ATOM 760 C CA . GLN A 1 93 ? -17.550 -0.358 16.249 1.00 91.62 93 GLN A CA 1
ATOM 761 C C . GLN A 1 93 ? -18.492 -1.543 16.489 1.00 91.62 93 GLN A C 1
ATOM 763 O O . GLN A 1 93 ? -19.705 -1.360 16.493 1.00 91.62 93 GLN A O 1
ATOM 768 N N . GLN A 1 94 ? -17.948 -2.733 16.757 1.00 92.44 94 GLN A N 1
ATOM 769 C CA . GLN A 1 94 ? -18.744 -3.926 17.056 1.00 92.44 94 GLN A CA 1
ATOM 770 C C . GLN A 1 94 ? -19.594 -3.747 18.319 1.00 92.44 94 GLN A C 1
ATOM 772 O O . GLN A 1 94 ? -20.779 -4.066 18.301 1.00 92.44 94 GLN A O 1
ATOM 777 N N . GLN A 1 95 ? -19.032 -3.184 19.394 1.00 92.56 95 GLN A N 1
ATOM 778 C CA . GLN A 1 95 ? -19.799 -2.906 20.615 1.00 92.56 95 GLN A CA 1
ATOM 779 C C . GLN A 1 95 ? -20.948 -1.920 20.376 1.00 92.56 95 GLN A C 1
ATOM 781 O O . GLN A 1 95 ? -22.058 -2.139 20.859 1.00 92.56 95 GLN A O 1
ATOM 786 N N . GLN A 1 96 ? -20.705 -0.856 19.606 1.00 91.00 96 GLN A N 1
ATOM 787 C CA . GLN A 1 96 ? -21.747 0.113 19.257 1.00 91.00 96 GLN A CA 1
ATOM 788 C C . GLN A 1 96 ? -22.865 -0.530 18.429 1.00 91.00 96 GLN A C 1
ATOM 790 O O . GLN A 1 96 ? -24.038 -0.308 18.717 1.00 91.00 96 GLN A O 1
ATOM 795 N N . GLN A 1 97 ? -22.515 -1.372 17.453 1.00 90.44 97 GLN A N 1
ATOM 796 C CA . GLN A 1 97 ? -23.495 -2.104 16.646 1.00 90.44 97 GLN A CA 1
ATOM 797 C C . GLN A 1 97 ? -24.323 -3.078 17.493 1.00 90.44 97 GLN A C 1
ATOM 799 O O . GLN A 1 97 ? -25.537 -3.150 17.328 1.00 90.44 97 GLN A O 1
ATOM 804 N N . GLN A 1 98 ? -23.700 -3.794 18.434 1.00 91.12 98 GLN A N 1
ATOM 805 C CA . GLN A 1 98 ? -24.416 -4.702 19.336 1.00 91.12 98 GLN A CA 1
ATOM 806 C C . GLN A 1 98 ? -25.399 -3.954 20.245 1.00 91.12 98 GLN A C 1
ATOM 808 O O . GLN A 1 98 ? -26.534 -4.399 20.406 1.00 91.12 98 GLN A O 1
ATOM 813 N N . GLN A 1 99 ? -25.002 -2.802 20.796 1.00 88.44 99 GLN A N 1
ATOM 814 C CA . GLN A 1 99 ? -25.900 -1.962 21.597 1.00 88.44 99 GLN A CA 1
ATOM 815 C C . GLN A 1 99 ? -27.068 -1.415 20.769 1.00 88.44 99 GLN A C 1
ATOM 817 O O . GLN A 1 99 ? -28.207 -1.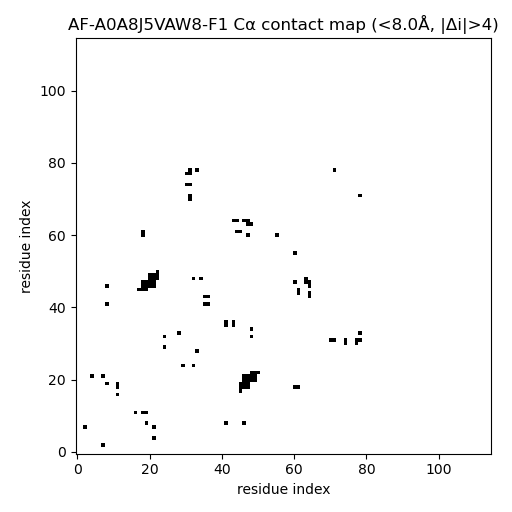441 21.230 1.00 88.44 99 GLN A O 1
ATOM 822 N N . GLN A 1 100 ? -26.814 -0.966 19.536 1.00 86.94 100 GLN A N 1
ATOM 823 C CA . GLN A 1 100 ? -27.868 -0.501 18.628 1.00 86.94 100 GLN A CA 1
ATOM 824 C C . GLN A 1 100 ? -28.873 -1.615 18.318 1.00 86.94 100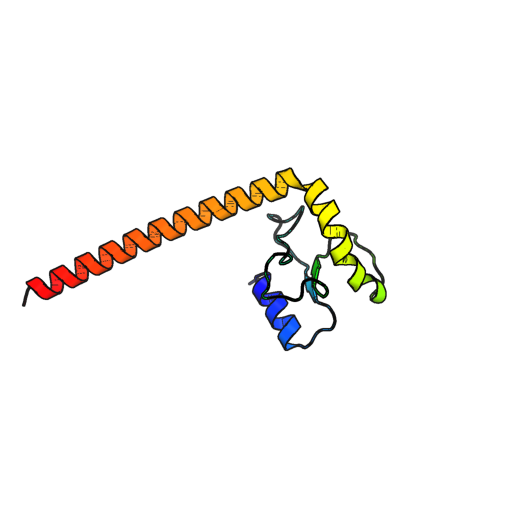 GLN A C 1
ATOM 826 O O . GLN A 1 100 ? -30.071 -1.415 18.496 1.00 86.94 100 GLN A O 1
ATOM 831 N N . GLN A 1 101 ? -28.397 -2.816 17.978 1.00 86.69 101 GLN A N 1
ATOM 832 C CA . GLN A 1 101 ? -29.266 -3.965 17.706 1.00 86.69 101 GLN A CA 1
ATOM 833 C C . GLN A 1 101 ? -30.081 -4.399 18.932 1.00 86.69 101 GLN A C 1
ATOM 835 O O . GLN A 1 101 ? -31.230 -4.815 18.793 1.00 86.69 101 GLN A O 1
ATOM 840 N N . GLN A 1 102 ? -29.513 -4.328 20.141 1.00 84.19 102 GLN A N 1
ATOM 841 C CA . GLN A 1 102 ? -30.263 -4.618 21.368 1.00 84.19 102 GLN A CA 1
ATOM 842 C C . GLN A 1 102 ? -31.364 -3.581 21.610 1.00 84.19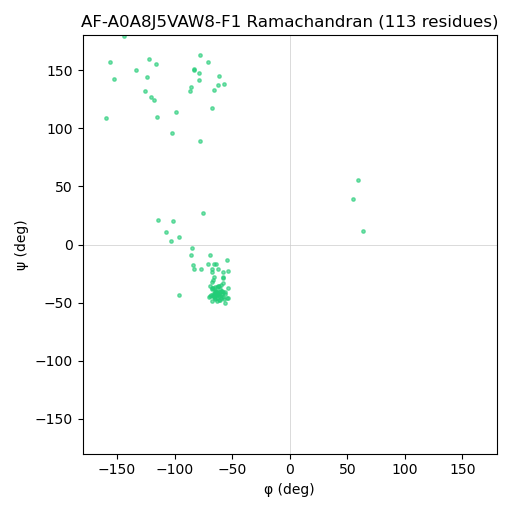 102 GLN A C 1
ATOM 844 O O . GLN A 1 102 ? -32.498 -3.960 21.902 1.00 84.19 102 GLN A O 1
ATOM 849 N N . ASN A 1 103 ? -31.061 -2.295 21.422 1.00 83.12 103 ASN A N 1
ATOM 850 C CA . ASN A 1 103 ? -32.034 -1.214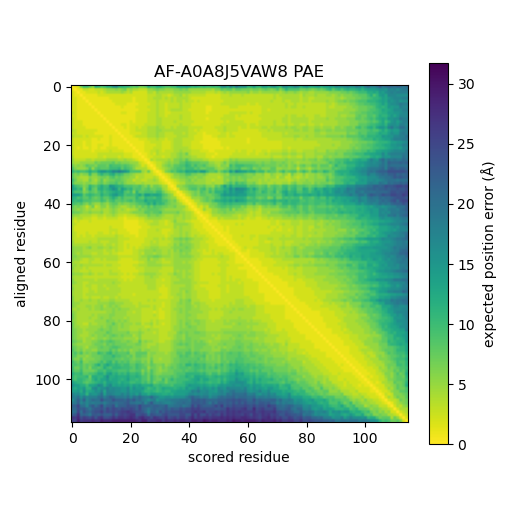 21.571 1.00 83.12 103 ASN A CA 1
ATOM 851 C C . ASN A 1 103 ? -33.163 -1.300 20.531 1.00 83.12 103 ASN A C 1
ATOM 853 O O . ASN A 1 103 ? -34.326 -1.102 20.873 1.00 83.12 103 ASN A O 1
ATOM 857 N N . GLU A 1 104 ? -32.854 -1.651 19.281 1.00 82.88 104 GLU A N 1
ATOM 858 C CA . GLU A 1 104 ? -33.859 -1.865 18.231 1.00 82.88 104 GLU A CA 1
ATOM 859 C C . GLU A 1 104 ? -34.798 -3.033 18.564 1.00 82.88 104 GLU A C 1
ATOM 861 O O . GLU A 1 104 ? -36.017 -2.897 18.444 1.00 82.88 104 GLU A O 1
ATOM 866 N N . LYS A 1 105 ? -34.261 -4.156 19.063 1.00 81.31 105 LYS A N 1
ATOM 867 C CA . LYS A 1 105 ? -35.069 -5.309 19.502 1.00 81.31 105 LYS A CA 1
ATOM 868 C C . LYS A 1 105 ? -35.958 -4.980 20.703 1.00 81.31 105 LYS A C 1
ATOM 870 O O . LYS A 1 105 ? -37.111 -5.405 20.742 1.00 81.31 105 LYS A O 1
ATOM 875 N N . LEU A 1 106 ? -35.441 -4.219 21.670 1.00 75.38 106 LEU A N 1
ATOM 876 C CA . LEU A 1 106 ? -36.207 -3.739 22.824 1.00 75.38 106 LEU A CA 1
ATOM 877 C C . LEU A 1 106 ? -37.374 -2.850 22.380 1.00 75.38 106 LEU A C 1
ATOM 879 O O . LEU A 1 106 ? -38.509 -3.086 22.788 1.00 75.38 106 LEU A O 1
ATOM 883 N N . ASN A 1 107 ? -37.122 -1.890 21.490 1.00 73.94 107 ASN A N 1
ATOM 884 C CA . ASN A 1 107 ? -38.159 -0.995 20.977 1.00 73.94 107 ASN A CA 1
ATOM 885 C C . ASN A 1 107 ? -39.238 -1.753 20.185 1.00 73.94 107 ASN A C 1
ATOM 887 O O . ASN A 1 107 ? -40.427 -1.511 20.386 1.00 73.94 107 ASN A O 1
ATOM 891 N N . HIS A 1 108 ? -38.847 -2.724 19.353 1.00 73.62 108 HIS A N 1
ATOM 892 C CA . HIS A 1 108 ? -39.802 -3.503 18.562 1.00 73.62 108 HIS A CA 1
ATOM 893 C C . HIS A 1 108 ? -40.715 -4.390 19.432 1.00 73.62 108 HIS A C 1
ATOM 895 O O . HIS A 1 108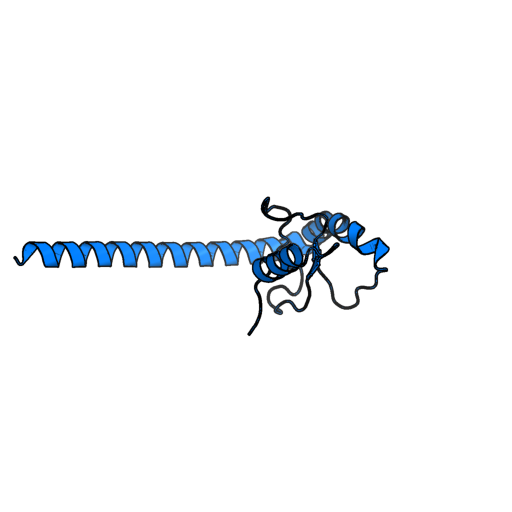 ? -41.918 -4.472 19.183 1.00 73.62 108 HIS A O 1
ATOM 901 N N . ASN A 1 109 ? -40.184 -4.977 20.513 1.00 68.00 109 ASN A N 1
ATOM 902 C CA . ASN A 1 109 ? -40.980 -5.747 21.477 1.00 68.00 109 ASN A CA 1
ATOM 903 C C . ASN A 1 109 ? -41.957 -4.877 22.282 1.00 68.00 109 ASN A C 1
ATOM 905 O O . ASN A 1 109 ? -43.082 -5.301 22.544 1.00 68.00 109 ASN A O 1
ATOM 909 N N . VAL A 1 110 ? -41.565 -3.653 22.651 1.00 68.25 110 VAL A N 1
ATOM 910 C CA . VAL A 1 110 ? -42.449 -2.719 23.371 1.00 68.25 110 VAL A CA 1
ATOM 911 C C . VAL A 1 110 ? -43.618 -2.258 22.491 1.00 68.25 110 VAL A C 1
ATOM 913 O O . VAL A 1 110 ? -44.717 -2.046 23.002 1.00 68.25 110 VAL A O 1
ATOM 916 N N . GLN A 1 111 ? -43.423 -2.137 21.174 1.00 60.16 111 GLN A N 1
ATOM 917 C CA . GLN A 1 111 ? -44.503 -1.796 20.242 1.00 60.16 111 GLN A CA 1
ATOM 918 C C . GLN A 1 111 ? -45.533 -2.925 20.078 1.00 60.16 111 GLN A C 1
ATOM 920 O O . GLN A 1 111 ? -46.721 -2.639 19.961 1.00 60.16 111 GLN A O 1
ATOM 925 N N . HIS A 1 112 ? -45.109 -4.191 20.113 1.00 58.94 112 HIS A N 1
ATOM 926 C CA . HIS A 1 112 ? -46.019 -5.336 19.995 1.00 58.94 112 HIS A CA 1
ATOM 927 C C . HIS A 1 112 ? -46.811 -5.655 21.272 1.00 58.94 112 HIS A C 1
ATOM 929 O O . HIS A 1 112 ? -47.863 -6.274 21.172 1.00 58.94 112 HIS A O 1
ATOM 935 N N . GLN A 1 113 ? -46.360 -5.214 22.451 1.00 56.59 113 GLN A N 1
ATOM 936 C CA . GLN A 1 113 ? -47.088 -5.397 23.720 1.00 56.59 113 GLN A CA 1
AT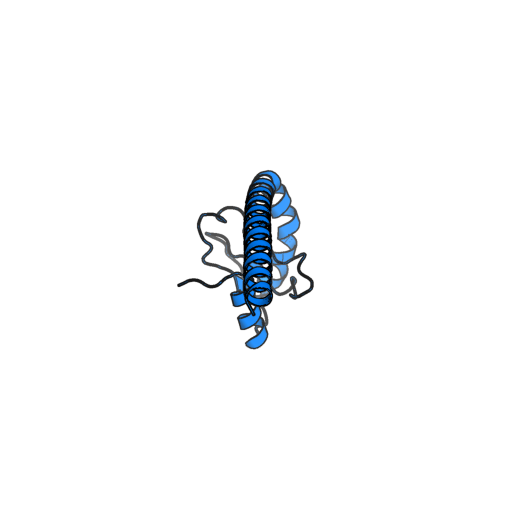OM 937 C C . GLN A 1 113 ? -48.152 -4.319 24.001 1.00 56.59 113 GLN A C 1
ATOM 939 O O . GLN A 1 113 ? -48.827 -4.388 25.024 1.00 56.59 113 GLN A O 1
ATOM 944 N N . LYS A 1 114 ? -48.281 -3.300 23.139 1.00 56.47 114 LYS A N 1
ATOM 945 C CA . LYS A 1 114 ? -49.244 -2.191 23.300 1.00 56.47 114 LYS A CA 1
ATOM 946 C C . LYS A 1 114 ? -50.486 -2.281 22.397 1.00 56.47 114 LYS A C 1
ATOM 948 O O . LYS A 1 114 ? -51.311 -1.371 22.459 1.00 56.47 114 LYS A O 1
ATOM 953 N N . ASN A 1 115 ? -50.618 -3.348 21.610 1.00 45.38 115 ASN A N 1
ATOM 954 C CA . ASN A 1 115 ? -51.833 -3.704 20.861 1.00 45.38 115 ASN A CA 1
ATOM 955 C C . ASN A 1 115 ? -52.466 -4.977 21.439 1.00 45.38 115 ASN A C 1
ATOM 957 O O . ASN A 1 115 ? -53.495 -5.407 20.874 1.00 45.38 115 ASN A O 1
#

Organism: NCBI:txid2053667